Protein AF-A0A0V1LHU6-F1 (afdb_monomer)

Nearest PDB structures (foldseek):
  6i3z-assembly1_B  TM=5.794E-01  e=6.104E+00  Homo sapiens
  6ywy-assembly1_M  TM=3.856E-01  e=6.104E+00  Neurospora crassa

Sequence (88 aa):
MLMKSQSGKYGIKVWVAADVEHRYTYNYHGYAGKIYDHPEKKRQDFELIEDLLKHKLTLTRTLRKNKPWRQRAIRKTLYKCEVCRNDA

pLDDT: mean 76.14, std 18.85, range [34.84, 96.06]

Organism: NCBI:txid6335

Structure (mmCIF, N/CA/C/O backbone):
data_AF-A0A0V1LHU6-F1
#
_entry.id   AF-A0A0V1LHU6-F1
#
loop_
_atom_site.group_PDB
_atom_site.id
_atom_site.type_symbol
_atom_site.label_atom_id
_atom_site.label_alt_id
_atom_site.label_comp_id
_atom_site.label_asym_id
_atom_site.label_entity_id
_atom_site.label_seq_id
_atom_site.pdbx_PDB_ins_code
_atom_site.Cartn_x
_atom_site.Cartn_y
_atom_site.Cartn_z
_atom_site.occupancy
_atom_site.B_iso_or_equiv
_atom_site.auth_seq_id
_atom_site.auth_comp_id
_atom_site.auth_asym_id
_atom_site.auth_atom_id
_atom_site.pdbx_PDB_model_num
ATOM 1 N N . MET A 1 1 ? -8.316 5.326 15.811 1.00 82.94 1 MET A N 1
ATOM 2 C CA . MET A 1 1 ? -7.422 6.392 15.291 1.00 82.94 1 MET A CA 1
ATOM 3 C C . MET A 1 1 ? -8.259 7.468 14.600 1.00 82.94 1 MET A C 1
ATOM 5 O O . MET A 1 1 ? -9.226 7.108 13.941 1.00 82.94 1 MET A O 1
ATOM 9 N N . LEU A 1 2 ? -7.914 8.756 14.751 1.00 88.00 2 LEU A N 1
ATOM 10 C CA . LEU A 1 2 ? -8.576 9.860 14.036 1.00 88.00 2 LEU A CA 1
ATOM 11 C C . LEU A 1 2 ? -8.003 10.014 12.612 1.00 88.00 2 LEU A C 1
ATOM 13 O O . LEU A 1 2 ? -6.794 10.183 12.44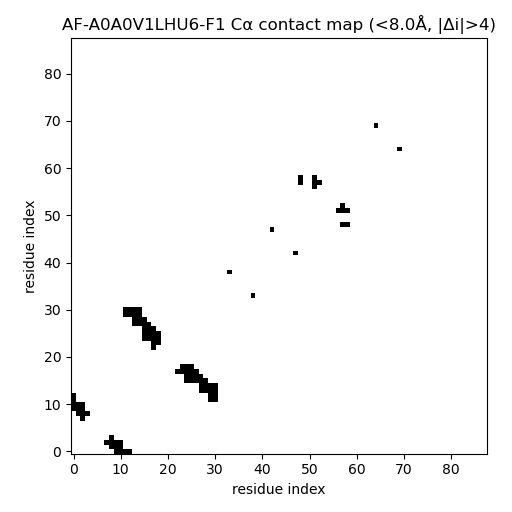6 1.00 88.00 2 LEU A O 1
ATOM 17 N N . MET A 1 3 ? -8.864 10.012 11.596 1.00 92.06 3 MET A N 1
ATOM 18 C CA . MET A 1 3 ? -8.538 10.165 10.175 1.00 92.06 3 MET A CA 1
ATOM 19 C C . MET A 1 3 ? -9.285 11.375 9.600 1.00 92.06 3 MET A C 1
ATOM 21 O O . MET A 1 3 ? -10.463 11.303 9.272 1.00 92.06 3 MET A O 1
ATOM 25 N N . LYS A 1 4 ? -8.589 12.516 9.483 1.00 89.44 4 LYS A N 1
ATOM 26 C CA . LYS A 1 4 ? -9.202 13.824 9.168 1.00 89.44 4 LYS A CA 1
ATOM 27 C C . LYS A 1 4 ? -9.922 13.889 7.815 1.00 89.44 4 LYS A C 1
ATOM 29 O O . LYS A 1 4 ? -10.884 14.635 7.692 1.00 89.44 4 LYS A O 1
ATOM 34 N N . SER A 1 5 ? -9.437 13.158 6.815 1.00 90.31 5 SER A N 1
ATOM 35 C CA . SER A 1 5 ? -9.927 13.226 5.432 1.00 90.31 5 SER A CA 1
ATOM 36 C C . SER A 1 5 ? -10.904 12.108 5.060 1.00 90.31 5 SER A C 1
ATOM 38 O O . SER A 1 5 ? -11.247 11.986 3.889 1.00 90.31 5 SER A O 1
ATOM 40 N N . GLN A 1 6 ? -11.297 11.253 6.007 1.00 88.38 6 GLN A N 1
ATOM 41 C CA . GLN A 1 6 ? -12.226 10.149 5.756 1.00 88.38 6 GLN A CA 1
ATOM 42 C C . GLN A 1 6 ? -13.616 10.477 6.310 1.00 88.38 6 GLN A C 1
ATOM 44 O O . GLN A 1 6 ? -13.734 11.189 7.309 1.00 88.38 6 GLN A O 1
ATOM 49 N N . SER A 1 7 ? -14.663 9.943 5.672 1.00 85.44 7 SER A N 1
ATOM 50 C CA . SER A 1 7 ? -16.054 10.075 6.130 1.00 85.44 7 SER A CA 1
ATOM 51 C C . SER A 1 7 ? -16.235 9.496 7.540 1.00 85.44 7 SER A C 1
ATOM 53 O O . SER A 1 7 ? -16.824 10.138 8.407 1.00 85.44 7 SER A O 1
ATOM 55 N N . GLY A 1 8 ? -15.629 8.335 7.808 1.00 85.56 8 GLY A N 1
ATOM 56 C CA . GLY A 1 8 ? -15.464 7.763 9.144 1.00 85.56 8 GLY A CA 1
ATOM 57 C C . GLY A 1 8 ? -14.246 8.349 9.855 1.00 85.56 8 GLY A C 1
ATOM 58 O O . GLY A 1 8 ? -13.157 7.779 9.806 1.00 85.56 8 GLY A O 1
ATOM 59 N N . LYS A 1 9 ? -14.418 9.498 10.523 1.00 88.94 9 LYS A N 1
ATOM 60 C CA . LYS A 1 9 ? -13.310 10.199 11.203 1.00 88.94 9 LYS A CA 1
ATOM 61 C C . LYS A 1 9 ? -12.631 9.338 12.267 1.00 88.94 9 LYS A C 1
ATOM 63 O O . LYS A 1 9 ? -11.429 9.475 12.466 1.00 88.94 9 LYS A O 1
ATOM 68 N N . TYR A 1 10 ? -13.369 8.462 12.940 1.00 92.25 10 TYR A N 1
ATOM 69 C CA . TYR A 1 10 ? -12.842 7.564 13.962 1.00 92.25 10 TYR A CA 1
ATOM 70 C C . TYR A 1 10 ? -13.001 6.123 13.498 1.00 92.25 10 TYR A C 1
ATOM 72 O O . TYR A 1 10 ? -14.087 5.715 13.101 1.00 92.25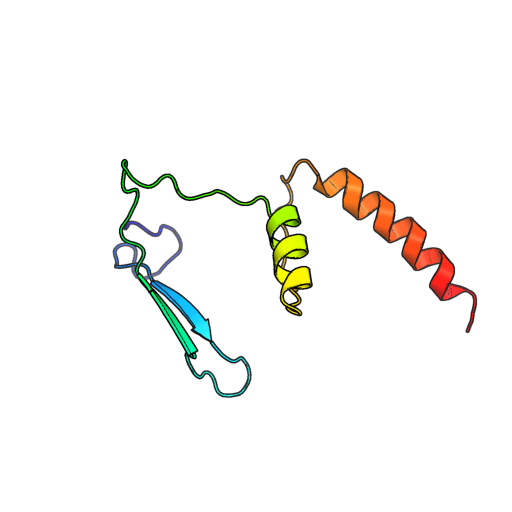 10 TYR A O 1
ATOM 80 N N . GLY A 1 11 ? -11.920 5.352 13.564 1.00 89.88 11 GLY A N 1
ATOM 81 C CA . GLY A 1 11 ? -11.974 3.940 13.211 1.00 89.88 11 GLY A CA 1
ATOM 82 C C . GLY A 1 11 ? -10.689 3.183 13.506 1.00 89.88 11 GLY A C 1
ATOM 83 O O . GLY A 1 11 ? -9.691 3.750 13.977 1.00 89.88 11 GLY A O 1
ATOM 84 N N . ILE A 1 12 ? -10.740 1.887 13.219 1.00 89.81 12 ILE A N 1
ATOM 85 C CA . ILE A 1 12 ? -9.585 0.991 13.208 1.00 89.81 12 ILE A CA 1
ATOM 86 C C . ILE A 1 12 ? -8.933 1.101 11.831 1.00 89.81 12 ILE A C 1
ATOM 88 O O . ILE A 1 12 ? -9.615 1.133 10.809 1.00 89.81 12 ILE A O 1
ATOM 92 N N . LYS A 1 13 ? -7.603 1.191 11.801 1.00 90.19 13 LYS A N 1
ATOM 93 C CA . LYS A 1 13 ? -6.842 1.294 10.558 1.00 90.19 13 LYS A CA 1
ATOM 94 C C . LYS A 1 13 ? -6.206 -0.055 10.235 1.00 90.19 13 LYS A C 1
ATOM 96 O O . LYS A 1 13 ? -5.582 -0.658 11.101 1.00 90.19 13 LYS A O 1
ATOM 101 N N . VAL A 1 14 ? -6.322 -0.481 8.982 1.00 91.69 14 VAL A N 1
ATOM 102 C CA . VAL A 1 14 ? -5.740 -1.727 8.465 1.00 91.69 14 VAL A CA 1
ATOM 103 C C . VAL A 1 14 ? -4.959 -1.407 7.189 1.00 91.69 14 VAL A C 1
ATOM 105 O O . VAL A 1 14 ? -5.416 -0.620 6.359 1.00 91.69 14 VAL A O 1
ATOM 108 N N . TRP A 1 15 ? -3.761 -1.966 7.045 1.00 92.31 15 TRP A N 1
ATOM 109 C CA . TRP A 1 15 ? -3.019 -1.997 5.785 1.00 92.31 15 TRP A CA 1
ATOM 110 C C . TRP A 1 15 ? -3.351 -3.277 5.038 1.00 92.31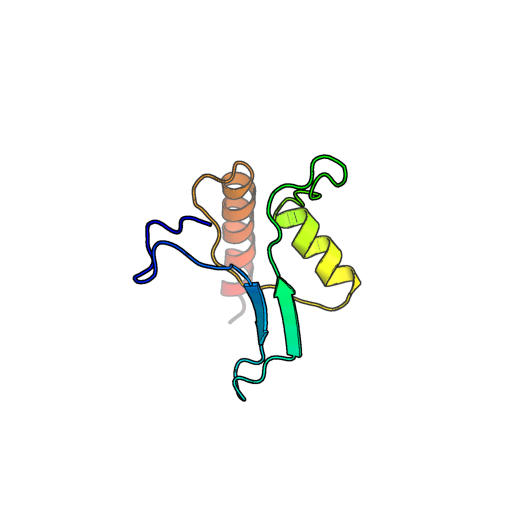 15 TRP A C 1
ATOM 112 O O . TRP A 1 15 ? -3.409 -4.338 5.648 1.00 92.31 15 TRP A O 1
ATOM 122 N N . VAL A 1 16 ? -3.564 -3.180 3.730 1.00 94.62 16 VAL A N 1
ATOM 123 C CA . VAL A 1 16 ? -4.033 -4.294 2.906 1.00 94.62 16 VAL A CA 1
ATOM 124 C C . VAL A 1 16 ? -3.177 -4.382 1.648 1.00 94.62 16 VAL A C 1
ATOM 126 O O . VAL A 1 16 ? -2.901 -3.359 1.020 1.00 94.62 16 VAL A O 1
ATOM 129 N N . ALA A 1 17 ? -2.766 -5.597 1.293 1.00 94.31 17 ALA A N 1
ATOM 130 C CA . ALA A 1 17 ? -2.208 -5.933 -0.009 1.00 94.31 17 ALA A CA 1
ATOM 131 C C . ALA A 1 17 ? -3.283 -6.682 -0.798 1.00 94.31 17 ALA A C 1
ATOM 133 O O . ALA A 1 17 ? -3.722 -7.761 -0.391 1.00 94.31 17 ALA A O 1
ATOM 134 N N . ALA A 1 18 ? -3.719 -6.087 -1.902 1.00 94.88 18 ALA A N 1
ATOM 135 C CA . ALA A 1 18 ? -4.773 -6.628 -2.742 1.00 94.88 18 ALA A CA 1
ATOM 136 C C . ALA A 1 18 ? -4.324 -6.683 -4.199 1.00 94.88 18 ALA A C 1
ATOM 138 O O . ALA A 1 18 ? -3.549 -5.835 -4.649 1.00 94.88 18 ALA A O 1
ATOM 139 N N . ASP A 1 19 ? -4.832 -7.684 -4.905 1.00 96.06 19 ASP A N 1
ATOM 140 C CA . ASP A 1 19 ? -4.712 -7.783 -6.349 1.00 96.06 19 ASP A CA 1
ATOM 141 C C . ASP A 1 19 ? -5.594 -6.733 -7.045 1.00 96.06 19 ASP A C 1
ATOM 143 O O . ASP A 1 19 ? -6.676 -6.377 -6.564 1.00 96.06 19 ASP A O 1
ATOM 147 N N . VAL A 1 20 ? -5.108 -6.226 -8.177 1.00 91.88 20 VAL A N 1
ATOM 148 C CA . VAL A 1 20 ? -5.757 -5.157 -8.942 1.00 91.88 20 VAL A CA 1
ATOM 149 C C . VAL A 1 20 ? -6.929 -5.702 -9.752 1.00 91.88 20 VAL A C 1
ATOM 151 O O . VAL A 1 20 ? -7.985 -5.069 -9.782 1.00 91.88 20 VAL A O 1
ATOM 154 N N . GLU A 1 21 ? -6.759 -6.860 -10.390 1.00 95.12 21 GLU A N 1
ATOM 155 C CA . GLU A 1 21 ? -7.740 -7.403 -11.331 1.00 95.12 21 GLU A CA 1
ATOM 156 C C . GLU A 1 21 ? -8.921 -8.037 -10.594 1.00 95.12 21 GLU A C 1
ATOM 158 O O . GLU A 1 21 ? -10.074 -7.647 -10.789 1.00 95.12 21 GLU A O 1
ATOM 163 N N 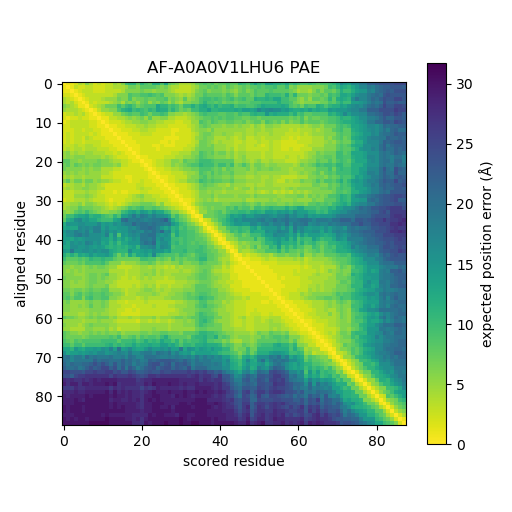. HIS A 1 22 ? -8.637 -8.951 -9.666 1.00 92.75 22 HIS A N 1
ATOM 164 C CA . HIS A 1 22 ? -9.678 -9.716 -8.984 1.00 92.75 22 HIS A CA 1
ATOM 165 C C . HIS A 1 22 ? -10.190 -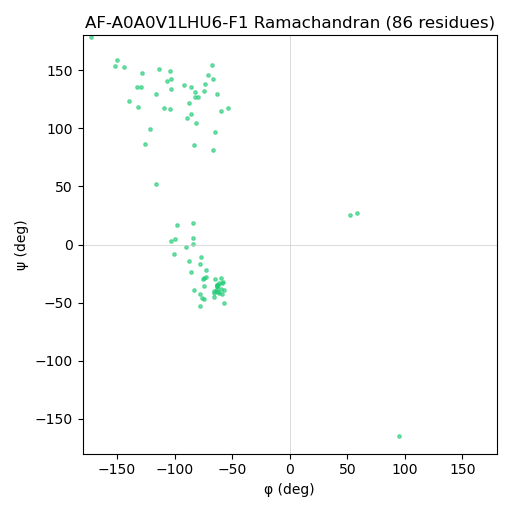9.053 -7.702 1.00 92.75 22 HIS A C 1
ATOM 167 O O . HIS A 1 22 ? -11.089 -9.587 -7.051 1.00 92.75 22 HIS A O 1
ATOM 173 N N . ARG A 1 23 ? -9.624 -7.899 -7.309 1.00 91.50 23 ARG A N 1
ATOM 174 C CA . ARG A 1 23 ? -9.899 -7.212 -6.027 1.00 91.50 23 ARG A CA 1
ATOM 175 C C . ARG A 1 23 ? -9.742 -8.137 -4.816 1.00 91.50 23 ARG A C 1
ATOM 177 O O . ARG A 1 23 ? -10.348 -7.923 -3.765 1.00 91.50 23 ARG A O 1
ATOM 184 N N . TYR A 1 24 ? -8.931 -9.177 -4.971 1.00 95.25 24 TYR A N 1
ATOM 185 C CA . TYR A 1 24 ? -8.724 -10.180 -3.948 1.00 95.25 24 TYR A CA 1
ATOM 186 C C . TYR A 1 24 ? -7.698 -9.679 -2.936 1.00 95.25 24 TYR A C 1
ATOM 188 O O . TYR A 1 24 ? -6.624 -9.205 -3.302 1.00 95.25 24 TYR A O 1
ATOM 196 N N . THR A 1 25 ? -8.021 -9.784 -1.649 1.00 95.69 25 THR A N 1
ATOM 197 C CA . THR A 1 25 ? -7.101 -9.394 -0.579 1.00 95.69 25 THR A CA 1
ATOM 198 C C . THR A 1 25 ? -6.181 -10.560 -0.248 1.00 95.69 25 THR A C 1
ATOM 200 O O . THR A 1 25 ? -6.627 -11.565 0.296 1.00 95.69 25 THR A O 1
ATOM 203 N N . TYR A 1 26 ? -4.891 -10.414 -0.550 1.00 93.12 26 TYR A N 1
ATOM 204 C CA . TYR A 1 26 ? -3.897 -11.453 -0.286 1.00 93.12 26 TYR A CA 1
ATOM 205 C C . TYR A 1 26 ? -3.398 -11.416 1.161 1.00 93.12 26 TYR A C 1
ATOM 207 O O . TYR A 1 26 ? -3.166 -12.453 1.774 1.00 93.12 26 TYR A O 1
ATOM 215 N N . ASN A 1 27 ? -3.203 -10.214 1.710 1.00 95.31 27 ASN A N 1
ATOM 216 C CA . ASN A 1 27 ? -2.669 -10.047 3.058 1.00 95.31 27 ASN A CA 1
ATOM 217 C C . ASN A 1 27 ? -3.172 -8.747 3.698 1.00 95.31 27 ASN A C 1
ATOM 219 O O . ASN A 1 27 ? -3.475 -7.774 3.002 1.00 95.31 27 ASN A O 1
ATOM 223 N N . TYR A 1 28 ? -3.225 -8.712 5.027 1.00 94.75 28 TYR A N 1
ATOM 224 C CA . TYR A 1 28 ? -3.611 -7.538 5.797 1.00 94.75 28 TYR A CA 1
ATOM 225 C C . TYR A 1 28 ? -2.814 -7.430 7.101 1.00 94.75 28 TYR A C 1
ATOM 227 O O . TYR A 1 28 ? -2.367 -8.418 7.676 1.00 94.75 28 TYR A O 1
ATOM 235 N N . HIS A 1 29 ? -2.649 -6.205 7.592 1.00 90.69 29 HIS A N 1
ATOM 236 C CA . HIS A 1 29 ? -1.995 -5.923 8.864 1.00 90.69 29 HIS A CA 1
ATOM 237 C C . HIS A 1 29 ? -2.736 -4.812 9.612 1.00 90.69 29 HIS A C 1
ATOM 239 O O . HIS A 1 29 ? -2.923 -3.710 9.089 1.00 90.69 29 HIS A O 1
ATOM 245 N N . GLY A 1 30 ? -3.173 -5.097 10.839 1.00 89.69 30 GLY A N 1
ATOM 246 C CA . GLY A 1 30 ? -3.851 -4.123 11.693 1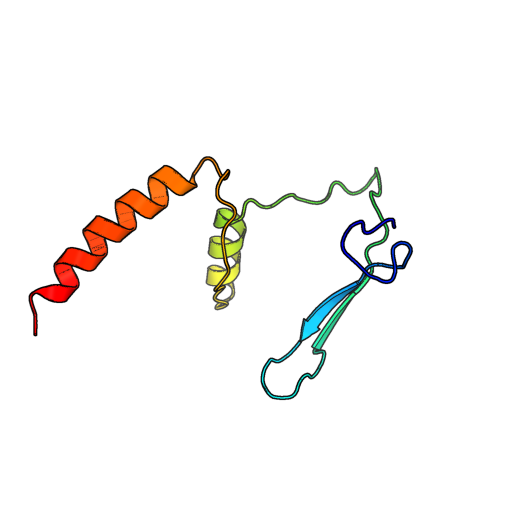.00 89.69 30 GLY A CA 1
ATOM 247 C C . GLY A 1 30 ? -2.872 -3.100 12.265 1.00 89.69 30 GLY A C 1
ATOM 248 O O . GLY A 1 30 ? -1.834 -3.463 12.809 1.00 89.69 30 GLY A O 1
ATOM 249 N N . TYR A 1 31 ? -3.201 -1.812 12.176 1.00 86.94 31 TYR A N 1
ATOM 250 C CA . TYR A 1 31 ? -2.403 -0.764 12.804 1.00 86.94 31 TYR A CA 1
ATOM 251 C C . TYR A 1 31 ? -2.764 -0.645 14.289 1.00 86.94 31 TYR A C 1
ATOM 253 O O . TYR A 1 31 ? -3.801 -0.078 14.640 1.00 86.94 31 TYR A O 1
ATOM 261 N N . ALA A 1 32 ? -1.883 -1.150 15.154 1.00 85.88 32 ALA A N 1
ATOM 262 C CA . ALA A 1 32 ? -2.069 -1.163 16.607 1.00 85.88 32 ALA A CA 1
ATOM 263 C C . ALA A 1 32 ? -1.658 0.148 17.316 1.00 85.88 32 ALA A C 1
ATOM 265 O O . ALA A 1 32 ? -1.786 0.261 18.531 1.00 85.88 32 ALA A O 1
ATOM 266 N N . GLY A 1 33 ? -1.187 1.160 16.579 1.00 83.31 33 GLY A N 1
ATOM 267 C CA . GLY A 1 33 ? -0.657 2.398 17.157 1.00 83.31 33 GLY A CA 1
ATOM 268 C C . GLY A 1 33 ? 0.862 2.370 17.314 1.00 83.31 33 GLY A C 1
ATOM 269 O O . GLY A 1 33 ? 1.547 1.557 16.702 1.00 83.31 33 GLY A O 1
ATOM 270 N N . LYS A 1 34 ? 1.405 3.303 18.100 1.00 77.00 34 LYS A N 1
ATOM 271 C CA . LYS A 1 34 ? 2.837 3.322 18.418 1.00 77.00 34 LYS A CA 1
ATOM 272 C C . LYS A 1 34 ? 3.072 2.482 19.665 1.00 77.00 34 LYS A C 1
ATOM 274 O O . LYS A 1 34 ? 2.688 2.897 20.753 1.00 77.00 34 LYS A O 1
ATOM 279 N N . ILE A 1 35 ? 3.699 1.327 19.491 1.00 72.62 35 ILE A N 1
ATOM 280 C CA . ILE A 1 35 ? 4.181 0.504 20.599 1.00 72.62 35 ILE A CA 1
ATOM 281 C C . ILE A 1 35 ? 5.589 1.007 20.934 1.00 72.62 35 ILE A C 1
ATOM 283 O O . ILE A 1 35 ? 6.445 1.051 20.051 1.00 72.62 35 ILE A O 1
ATOM 287 N N . TYR A 1 36 ? 5.820 1.444 22.174 1.00 58.28 36 TYR A N 1
ATOM 288 C CA . TYR A 1 36 ? 7.097 2.052 22.576 1.00 58.28 36 TYR A CA 1
ATOM 289 C C . TYR A 1 36 ? 8.279 1.068 22.500 1.00 58.28 36 TYR A C 1
ATOM 291 O O . TYR A 1 36 ? 9.381 1.490 22.165 1.00 58.28 36 TYR A O 1
ATOM 299 N N . ASP A 1 37 ? 8.031 -0.230 22.702 1.00 65.69 37 ASP A N 1
ATOM 300 C CA . ASP A 1 37 ? 9.061 -1.283 22.663 1.00 65.69 37 ASP A CA 1
ATOM 301 C C . ASP A 1 37 ? 9.496 -1.709 21.253 1.00 65.69 37 ASP A C 1
ATOM 303 O O . ASP A 1 37 ? 10.558 -2.307 21.077 1.00 65.69 37 ASP A O 1
ATOM 307 N N . HIS A 1 38 ? 8.717 -1.381 20.219 1.00 61.84 38 HIS A N 1
ATOM 308 C CA . HIS A 1 38 ? 9.036 -1.739 18.838 1.00 61.84 38 HIS A CA 1
ATOM 309 C C . HIS A 1 38 ? 9.046 -0.495 17.953 1.00 61.84 38 HIS A C 1
ATOM 311 O O . HIS A 1 38 ? 8.033 -0.172 17.323 1.00 61.84 38 HIS A O 1
ATOM 317 N N . PRO A 1 39 ? 10.182 0.223 17.870 1.00 60.69 39 PRO A N 1
ATOM 318 C CA . PRO A 1 39 ? 10.292 1.349 16.961 1.00 60.69 39 PRO A CA 1
ATOM 319 C C . PRO A 1 39 ? 10.067 0.863 15.527 1.00 60.69 39 PRO A C 1
ATOM 321 O O . PRO A 1 39 ? 10.856 0.091 14.979 1.00 60.69 39 PRO A O 1
ATOM 324 N N . GLU A 1 40 ? 8.981 1.326 14.902 1.00 63.25 40 GLU A N 1
ATOM 325 C CA . GLU A 1 40 ? 8.740 1.102 13.479 1.00 63.25 40 GLU A CA 1
ATOM 326 C C . GLU A 1 40 ? 9.973 1.572 12.698 1.00 63.25 40 GLU A C 1
ATOM 328 O O . GLU A 1 40 ? 10.324 2.759 12.711 1.00 63.25 40 GLU A O 1
ATOM 333 N N . LYS A 1 41 ? 10.633 0.647 11.993 1.00 65.88 41 LYS A N 1
ATOM 334 C CA . LYS A 1 41 ? 11.735 0.994 11.099 1.00 65.88 41 LYS A CA 1
ATOM 335 C C . LYS A 1 41 ? 11.165 1.840 9.965 1.00 65.88 41 LYS A C 1
ATOM 337 O O . LYS A 1 41 ? 10.636 1.314 8.986 1.00 65.88 41 LYS A O 1
ATOM 342 N N . LYS A 1 42 ? 11.267 3.164 10.091 1.00 64.94 42 LYS A N 1
ATOM 343 C CA . LYS A 1 42 ? 10.940 4.112 9.022 1.00 64.94 42 LYS A CA 1
ATOM 344 C C . LYS A 1 42 ? 11.950 3.950 7.888 1.00 64.94 42 LYS A C 1
ATOM 346 O O . LYS A 1 42 ? 12.901 4.720 7.798 1.00 64.94 42 LYS A O 1
ATOM 351 N N . ARG A 1 43 ? 11.749 2.951 7.028 1.00 65.69 43 ARG A N 1
ATOM 352 C CA . ARG A 1 43 ? 12.531 2.813 5.796 1.00 65.69 43 ARG A CA 1
ATOM 353 C C . ARG A 1 43 ? 12.254 4.020 4.914 1.00 65.69 43 ARG A C 1
ATOM 355 O O . ARG A 1 43 ? 11.093 4.388 4.695 1.00 65.69 43 ARG A O 1
ATOM 362 N N . GLN A 1 44 ? 13.313 4.662 4.438 1.00 70.62 44 GLN A N 1
ATOM 363 C CA . GLN A 1 44 ? 13.148 5.727 3.458 1.00 70.62 44 GLN A CA 1
ATOM 364 C C . GLN A 1 44 ? 12.632 5.131 2.142 1.00 70.62 44 GLN A C 1
ATOM 366 O O . GLN A 1 44 ? 12.831 3.953 1.852 1.00 70.62 44 GLN A O 1
ATOM 371 N N . ASP A 1 45 ? 11.938 5.938 1.334 1.00 73.88 45 ASP A N 1
ATOM 372 C CA . ASP A 1 45 ? 11.263 5.432 0.130 1.00 73.88 45 ASP A CA 1
ATOM 373 C C . ASP A 1 45 ? 12.233 4.749 -0.853 1.00 73.88 45 ASP A C 1
ATOM 375 O O . ASP A 1 45 ? 11.825 3.810 -1.530 1.00 73.88 45 ASP A O 1
ATOM 379 N N . PHE A 1 46 ? 13.489 5.207 -0.913 1.00 75.94 46 PHE A N 1
ATOM 380 C CA . PHE A 1 46 ? 14.540 4.633 -1.763 1.00 75.94 46 PHE A CA 1
ATOM 381 C C . PHE A 1 46 ? 15.070 3.298 -1.236 1.00 75.94 46 PHE A C 1
ATOM 383 O O . PHE A 1 46 ? 15.114 2.338 -1.995 1.00 75.94 46 PHE A O 1
ATOM 390 N N . GLU A 1 47 ? 15.371 3.206 0.060 1.00 82.62 47 GLU A N 1
ATOM 391 C CA . GLU A 1 47 ? 15.808 1.952 0.698 1.00 82.62 47 GLU A CA 1
ATOM 392 C C . GLU A 1 47 ? 14.770 0.841 0.511 1.00 82.62 47 GLU 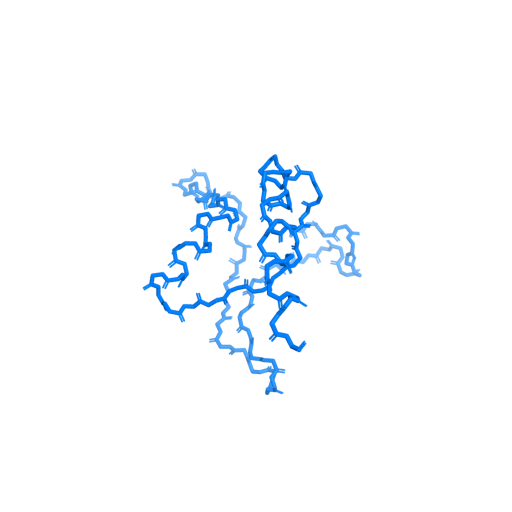A C 1
ATOM 394 O O . GLU A 1 47 ? 15.110 -0.305 0.236 1.00 82.62 47 GLU A O 1
ATOM 399 N N . LEU A 1 48 ? 13.480 1.192 0.599 1.00 85.00 48 LEU A N 1
ATOM 400 C CA . LEU A 1 48 ? 12.404 0.238 0.346 1.00 85.00 48 LEU A CA 1
ATOM 401 C C . LEU A 1 48 ? 12.438 -0.295 -1.093 1.00 85.00 48 LEU A C 1
ATOM 403 O O . LEU A 1 48 ? 12.201 -1.479 -1.297 1.00 85.00 48 LEU A O 1
ATOM 407 N N . ILE A 1 49 ? 12.707 0.558 -2.086 1.00 85.06 49 ILE A N 1
ATOM 408 C CA . ILE A 1 49 ? 12.768 0.131 -3.491 1.00 85.06 49 ILE A CA 1
ATOM 409 C C . ILE A 1 49 ? 13.945 -0.825 -3.699 1.00 85.06 49 ILE A C 1
ATOM 411 O O . ILE A 1 49 ? 13.769 -1.871 -4.313 1.00 85.06 49 ILE A O 1
ATOM 415 N N . GLU A 1 50 ? 15.119 -0.503 -3.155 1.00 86.31 50 GLU A N 1
ATOM 416 C CA . GLU A 1 50 ? 16.300 -1.368 -3.256 1.00 86.31 50 GLU A CA 1
ATOM 417 C C . GLU A 1 50 ? 16.074 -2.731 -2.593 1.00 86.31 50 GLU A C 1
ATOM 419 O O . GLU A 1 50 ? 16.428 -3.762 -3.163 1.00 86.31 50 GLU A O 1
ATOM 424 N N . ASP A 1 51 ? 15.436 -2.756 -1.423 1.00 89.94 51 ASP A N 1
ATOM 425 C CA . ASP A 1 51 ? 15.097 -4.008 -0.750 1.00 89.94 51 ASP A CA 1
ATOM 426 C C . ASP A 1 51 ? 14.064 -4.829 -1.533 1.00 89.94 51 ASP A C 1
ATOM 428 O O . ASP A 1 51 ? 14.211 -6.043 -1.642 1.00 89.94 51 ASP A O 1
ATOM 432 N N . LEU A 1 52 ? 13.049 -4.194 -2.126 1.00 90.06 52 LEU A N 1
ATOM 433 C CA . LEU A 1 52 ? 12.061 -4.894 -2.954 1.00 90.06 52 LEU A CA 1
ATOM 434 C C . LEU A 1 52 ? 12.698 -5.520 -4.200 1.00 90.06 52 LEU A C 1
ATOM 436 O O . LEU A 1 52 ? 12.372 -6.657 -4.543 1.00 90.06 52 LEU A O 1
ATOM 440 N N . LEU A 1 53 ? 13.657 -4.830 -4.825 1.00 91.62 53 LEU A N 1
ATOM 441 C CA . LEU A 1 53 ? 14.370 -5.346 -5.993 1.00 91.62 53 LEU A CA 1
ATOM 442 C C . LEU A 1 53 ? 15.174 -6.614 -5.670 1.00 91.62 53 LEU A C 1
ATOM 444 O O . LEU A 1 53 ? 15.188 -7.537 -6.485 1.00 91.62 53 LEU A O 1
ATOM 448 N N . LYS A 1 54 ? 15.760 -6.725 -4.466 1.00 94.12 54 LYS A N 1
ATOM 449 C CA . LYS A 1 54 ? 16.414 -7.969 -4.001 1.00 94.12 54 LYS A CA 1
ATOM 450 C C . LYS A 1 54 ? 15.441 -9.151 -3.954 1.00 94.12 54 LYS A C 1
ATOM 452 O O . LYS A 1 54 ? 15.847 -10.292 -4.153 1.00 94.12 54 LYS A O 1
ATOM 457 N N . HIS A 1 55 ? 14.158 -8.874 -3.733 1.00 93.44 55 HIS A N 1
ATOM 458 C CA . HIS A 1 55 ? 13.081 -9.861 -3.691 1.00 93.44 55 HIS A CA 1
ATOM 459 C C . HIS A 1 55 ? 12.291 -9.966 -5.007 1.00 93.44 55 HIS A C 1
ATOM 461 O O . HIS A 1 55 ? 11.199 -10.528 -5.007 1.00 93.44 55 HIS A O 1
ATOM 467 N N . LYS A 1 56 ? 12.829 -9.461 -6.131 1.00 95.06 56 LYS A N 1
ATOM 468 C CA . LYS A 1 56 ? 12.181 -9.482 -7.462 1.00 95.06 56 LYS A CA 1
ATOM 469 C C . LYS A 1 56 ? 10.820 -8.771 -7.501 1.00 95.06 56 LYS A C 1
ATOM 471 O O . LYS A 1 56 ? 9.972 -9.092 -8.329 1.00 95.06 56 LYS A O 1
ATOM 476 N N . LEU A 1 57 ? 10.617 -7.792 -6.621 1.00 93.19 57 LEU A N 1
ATOM 477 C CA . LEU A 1 57 ? 9.423 -6.956 -6.588 1.00 93.19 57 LEU A CA 1
ATOM 478 C C . LEU A 1 57 ? 9.744 -5.553 -7.108 1.00 93.19 57 LEU A C 1
ATOM 480 O O . LEU A 1 57 ? 10.784 -4.972 -6.797 1.00 93.19 57 LEU A O 1
ATOM 484 N N . THR A 1 58 ? 8.814 -4.986 -7.870 1.00 91.12 58 THR A N 1
ATOM 485 C CA . THR A 1 58 ? 8.884 -3.609 -8.376 1.00 91.12 58 THR A CA 1
ATOM 486 C C . THR A 1 58 ? 7.793 -2.751 -7.749 1.00 91.12 58 THR A C 1
ATOM 488 O O . THR A 1 58 ? 6.718 -3.248 -7.420 1.00 91.12 58 THR A O 1
ATOM 491 N N . LEU A 1 59 ? 8.041 -1.447 -7.603 1.00 88.44 59 LEU A N 1
ATOM 492 C CA . LEU A 1 59 ? 7.093 -0.519 -6.990 1.00 88.44 59 LEU A CA 1
ATOM 493 C C . LEU A 1 59 ? 6.911 0.740 -7.839 1.00 88.44 59 LEU A C 1
ATOM 495 O O . LEU A 1 59 ? 7.837 1.540 -7.975 1.00 88.44 59 LEU A O 1
ATOM 499 N N . THR A 1 60 ? 5.684 0.965 -8.303 1.00 88.44 60 THR A N 1
ATOM 500 C CA . THR A 1 60 ? 5.275 2.193 -8.996 1.00 88.44 60 THR A CA 1
ATOM 501 C C . THR A 1 60 ? 4.350 2.993 -8.081 1.00 88.44 60 THR A C 1
ATOM 503 O O . THR A 1 60 ? 3.291 2.514 -7.688 1.00 88.44 60 THR A O 1
ATOM 506 N N . ARG A 1 61 ? 4.755 4.211 -7.692 1.00 83.62 61 ARG A N 1
ATOM 507 C CA . ARG A 1 61 ? 3.970 5.089 -6.801 1.00 83.62 61 ARG A CA 1
ATOM 508 C C . ARG A 1 61 ? 4.211 6.566 -7.076 1.00 83.62 61 ARG A C 1
ATOM 510 O O . ARG A 1 61 ? 5.273 6.965 -7.547 1.00 83.62 61 ARG A O 1
ATOM 517 N N . THR A 1 62 ? 3.266 7.402 -6.661 1.00 85.56 62 THR A N 1
ATOM 518 C CA . THR A 1 62 ? 3.467 8.853 -6.584 1.00 85.56 62 THR A CA 1
ATOM 519 C C . THR A 1 62 ? 4.364 9.221 -5.398 1.00 85.56 62 THR A C 1
ATOM 521 O O . THR A 1 62 ? 4.178 8.708 -4.293 1.00 85.56 62 THR A O 1
ATOM 524 N N . LEU A 1 63 ? 5.295 10.160 -5.590 1.00 82.19 63 LEU A N 1
ATOM 525 C CA . LEU A 1 63 ? 6.166 10.673 -4.525 1.00 82.19 63 LEU A CA 1
ATOM 526 C C . LEU A 1 63 ? 5.713 12.055 -4.036 1.00 82.19 63 LEU A C 1
ATOM 528 O O . LEU A 1 63 ? 5.328 12.919 -4.824 1.00 82.19 63 LEU A O 1
ATOM 532 N N . ARG A 1 64 ? 5.821 12.301 -2.722 1.00 80.50 64 ARG A N 1
ATOM 533 C CA . ARG A 1 64 ? 5.549 13.627 -2.138 1.00 80.50 64 ARG A CA 1
ATOM 534 C C . ARG A 1 64 ? 6.591 14.650 -2.592 1.00 80.50 64 ARG A C 1
ATOM 536 O O . ARG A 1 64 ? 7.781 14.349 -2.655 1.00 80.50 64 ARG A O 1
ATOM 543 N N . LYS A 1 65 ? 6.149 15.890 -2.826 1.00 78.50 65 LYS A N 1
ATOM 544 C CA . LYS A 1 65 ? 7.011 16.965 -3.343 1.00 78.50 65 LYS A CA 1
ATOM 545 C C . LYS A 1 65 ? 8.159 17.340 -2.395 1.00 78.50 65 LYS A C 1
ATOM 547 O O . LYS A 1 65 ? 9.257 17.591 -2.876 1.00 78.50 65 LYS A O 1
ATOM 552 N N . ASN A 1 66 ? 7.932 17.286 -1.082 1.00 80.69 66 ASN A N 1
ATOM 553 C CA . ASN A 1 66 ? 8.867 17.772 -0.055 1.00 80.69 66 ASN A CA 1
ATOM 554 C C . ASN A 1 66 ? 9.957 16.758 0.344 1.00 80.69 66 ASN A C 1
ATOM 556 O O . ASN A 1 66 ? 10.527 16.860 1.427 1.00 80.69 66 ASN A O 1
ATOM 560 N N . LYS A 1 67 ? 10.227 15.733 -0.472 1.00 72.75 67 LYS A N 1
ATOM 561 C CA . LYS A 1 67 ? 11.277 14.754 -0.159 1.00 72.75 67 LYS A CA 1
ATOM 562 C C . LYS A 1 67 ? 12.658 15.321 -0.526 1.00 72.75 67 LYS A C 1
ATOM 564 O O . LYS A 1 67 ? 12.838 15.707 -1.681 1.00 72.75 67 LYS A O 1
ATOM 569 N N . PRO A 1 68 ? 13.640 15.330 0.394 1.00 71.44 68 PRO A N 1
ATOM 570 C CA . PRO A 1 68 ? 14.917 16.022 0.185 1.00 71.44 68 PRO A CA 1
ATOM 571 C C . PRO A 1 68 ? 15.729 15.453 -0.991 1.00 71.44 68 PRO A C 1
ATOM 573 O O . PRO A 1 68 ? 16.328 16.197 -1.759 1.00 71.44 68 PRO A O 1
ATOM 576 N N . TRP A 1 69 ? 15.670 14.142 -1.227 1.00 66.81 69 TRP A N 1
ATOM 577 C CA . TRP A 1 69 ? 16.358 13.480 -2.345 1.00 66.81 69 TRP A CA 1
ATOM 578 C C . TRP A 1 69 ? 15.672 13.655 -3.715 1.00 66.81 69 TRP A C 1
ATOM 580 O O . TRP A 1 69 ? 16.261 13.328 -4.748 1.00 66.81 69 TRP A O 1
ATOM 590 N N . ARG A 1 70 ? 14.436 14.178 -3.764 1.00 64.69 70 ARG A N 1
ATOM 591 C CA . ARG A 1 70 ? 13.639 14.301 -5.000 1.00 64.69 70 ARG A CA 1
ATOM 592 C C . ARG A 1 70 ? 14.334 15.159 -6.057 1.00 64.69 70 ARG A C 1
ATOM 594 O O . ARG A 1 70 ? 14.289 14.821 -7.236 1.00 64.69 70 ARG A O 1
ATOM 601 N N . GLN A 1 71 ? 15.007 16.231 -5.638 1.00 58.81 71 GLN A N 1
ATOM 602 C CA . GLN A 1 71 ? 15.725 17.127 -6.551 1.00 58.81 71 GLN A CA 1
ATOM 603 C C . GLN A 1 71 ? 16.878 16.409 -7.272 1.00 58.81 71 GLN A C 1
ATOM 605 O O . GLN A 1 71 ? 17.112 16.646 -8.455 1.00 58.81 71 GLN A O 1
ATOM 610 N N . ARG A 1 72 ? 17.556 15.477 -6.587 1.00 57.41 72 ARG A N 1
ATOM 611 C CA . ARG A 1 72 ? 18.686 14.712 -7.136 1.00 57.41 72 ARG A CA 1
ATOM 612 C C . ARG A 1 72 ? 18.235 13.638 -8.131 1.00 57.41 72 ARG A C 1
ATOM 614 O O . ARG A 1 72 ? 18.924 13.405 -9.120 1.00 57.41 72 ARG A O 1
ATOM 621 N N . ALA A 1 73 ? 17.082 13.012 -7.885 1.00 59.00 73 ALA A N 1
ATOM 622 C CA . ALA A 1 73 ? 16.528 11.966 -8.745 1.00 59.00 73 ALA A CA 1
ATOM 623 C C . ALA A 1 73 ? 15.897 12.527 -10.031 1.00 59.00 73 ALA A C 1
ATOM 625 O O . ALA A 1 73 ? 16.217 12.042 -11.110 1.00 59.00 73 ALA A O 1
ATOM 626 N N . ILE A 1 74 ? 15.076 13.586 -9.933 1.00 58.81 74 ILE A N 1
ATOM 627 C CA . ILE A 1 74 ? 14.393 14.176 -11.102 1.00 58.81 74 ILE A CA 1
ATOM 628 C C . ILE A 1 74 ? 15.398 14.765 -12.096 1.00 58.81 74 ILE A C 1
ATOM 630 O O . ILE A 1 74 ? 15.232 14.556 -13.296 1.00 58.81 74 ILE A O 1
ATOM 634 N N . ARG A 1 75 ? 16.468 15.421 -11.609 1.00 48.19 75 ARG A N 1
ATOM 635 C CA . ARG A 1 75 ? 17.556 15.895 -12.477 1.00 48.19 75 ARG A CA 1
ATOM 636 C C . ARG A 1 75 ? 18.156 14.727 -13.271 1.00 48.19 75 ARG A C 1
ATOM 638 O O . ARG A 1 75 ? 18.179 14.793 -14.487 1.00 48.19 75 ARG A O 1
ATOM 645 N N . LYS A 1 76 ? 18.519 13.610 -12.625 1.00 46.84 76 LYS A N 1
ATOM 646 C CA . LYS A 1 76 ? 19.130 12.446 -13.303 1.00 46.84 76 LYS A CA 1
ATOM 647 C C . LYS A 1 76 ? 18.241 11.763 -14.356 1.00 46.84 76 LYS A C 1
ATOM 649 O O . LYS A 1 76 ? 18.770 11.293 -15.357 1.00 46.84 76 LYS A O 1
ATOM 654 N N . THR A 1 77 ? 16.922 11.699 -14.160 1.00 44.91 77 THR A N 1
ATOM 655 C CA . THR A 1 77 ? 16.002 11.079 -15.138 1.00 44.91 77 THR A CA 1
ATOM 656 C C . THR A 1 77 ? 15.786 11.904 -16.405 1.00 44.91 77 THR A C 1
ATOM 658 O O . THR A 1 77 ? 15.542 11.306 -17.448 1.00 44.91 77 THR A O 1
ATOM 661 N N . LEU A 1 78 ? 15.914 13.236 -16.354 1.00 37.53 78 LEU A N 1
ATOM 662 C CA . LEU A 1 78 ? 15.840 14.066 -17.565 1.00 37.53 78 LEU A CA 1
ATOM 663 C C . LEU A 1 78 ? 17.020 13.777 -18.506 1.00 37.53 78 LEU A C 1
ATOM 665 O O . LEU A 1 78 ? 16.802 13.553 -19.689 1.00 37.53 78 LEU A O 1
ATOM 669 N N . TYR A 1 79 ? 18.235 13.611 -17.972 1.00 36.28 79 TYR A N 1
ATOM 670 C CA . TYR A 1 79 ? 19.415 13.312 -18.799 1.00 36.28 79 TYR A CA 1
ATOM 671 C C . TYR A 1 79 ? 19.448 11.877 -19.353 1.00 36.28 79 TYR A C 1
ATOM 673 O O . TYR A 1 79 ? 20.124 11.618 -20.341 1.00 36.28 79 TYR A O 1
ATOM 681 N N . LYS A 1 80 ? 18.738 10.919 -18.734 1.00 34.84 80 LYS A N 1
ATOM 682 C CA . LYS A 1 80 ? 18.701 9.527 -19.227 1.00 34.84 80 LYS A CA 1
ATOM 683 C C . LYS A 1 80 ? 17.625 9.306 -20.297 1.00 34.84 80 LYS A C 1
ATOM 685 O O . LYS A 1 80 ? 17.756 8.388 -21.096 1.00 34.84 80 LYS A O 1
ATOM 690 N N . CYS A 1 81 ? 16.582 10.140 -20.323 1.00 39.44 81 CYS A N 1
ATOM 691 C CA . CYS A 1 81 ? 15.497 10.039 -21.302 1.00 39.44 81 CYS A CA 1
ATOM 692 C C . CYS A 1 81 ? 15.779 10.798 -22.613 1.00 39.44 81 CYS A C 1
ATOM 694 O O . CYS A 1 81 ? 15.092 10.555 -23.601 1.00 39.44 81 CYS A O 1
ATOM 696 N N . GLU A 1 82 ? 16.776 11.687 -22.651 1.00 38.28 82 GLU A N 1
ATOM 697 C CA . GLU A 1 82 ? 17.179 12.363 -23.895 1.00 38.28 82 GLU A CA 1
ATOM 698 C C . GLU A 1 82 ? 17.961 11.440 -24.842 1.00 38.28 82 GLU A C 1
ATOM 700 O O . GLU A 1 82 ? 17.837 11.574 -26.054 1.00 38.28 82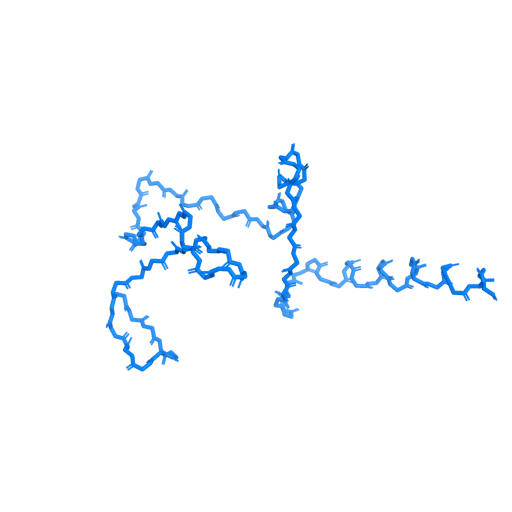 GLU A O 1
ATOM 705 N N . VAL A 1 83 ? 18.686 10.442 -24.322 1.00 44.09 83 VAL A N 1
ATOM 706 C CA . VAL A 1 83 ? 19.479 9.517 -25.156 1.00 44.09 83 VAL A CA 1
ATOM 707 C C . VAL A 1 83 ? 18.598 8.488 -25.880 1.00 44.09 83 VAL A C 1
ATOM 709 O O . VAL A 1 83 ? 18.912 8.095 -26.992 1.00 44.09 83 VAL A O 1
ATOM 712 N N . CYS A 1 84 ? 17.447 8.105 -25.317 1.00 40.62 84 CYS A N 1
ATOM 713 C CA . CYS A 1 84 ? 16.535 7.135 -25.945 1.00 40.62 84 CYS A CA 1
ATOM 714 C C . CYS A 1 84 ? 15.572 7.745 -26.982 1.00 40.62 84 CYS A C 1
ATOM 716 O O . CYS A 1 84 ? 14.673 7.047 -27.442 1.00 40.62 84 CYS A O 1
ATOM 718 N N . ARG A 1 85 ? 15.696 9.040 -27.313 1.00 40.09 85 ARG A N 1
ATOM 719 C CA . ARG A 1 85 ? 14.846 9.703 -28.321 1.00 40.09 85 ARG A CA 1
ATOM 720 C C . ARG A 1 85 ? 15.497 9.878 -29.693 1.00 40.09 85 ARG A C 1
ATOM 722 O O . ARG A 1 85 ? 14.784 10.271 -30.605 1.00 40.09 85 ARG A O 1
ATOM 729 N N . ASN A 1 86 ? 16.791 9.590 -29.841 1.00 39.84 86 ASN A N 1
ATOM 730 C CA . ASN A 1 86 ? 17.515 9.817 -31.099 1.00 39.84 86 ASN A CA 1
ATOM 731 C C . ASN A 1 86 ? 17.773 8.547 -31.929 1.00 39.84 86 ASN A C 1
ATOM 733 O O . ASN A 1 86 ? 18.382 8.658 -32.985 1.00 39.84 86 ASN A O 1
ATOM 737 N N . ASP A 1 87 ? 17.279 7.382 -31.500 1.00 41.16 87 ASP A N 1
ATOM 738 C CA . ASP A 1 87 ? 17.418 6.112 -32.232 1.00 41.16 87 ASP A CA 1
ATOM 739 C C . ASP A 1 87 ? 16.046 5.568 -32.685 1.00 41.16 87 ASP A C 1
ATOM 741 O O . ASP A 1 87 ? 15.680 4.429 -32.381 1.00 41.16 87 ASP A O 1
ATOM 745 N N . ALA A 1 88 ? 15.259 6.406 -33.366 1.00 37.59 88 ALA A N 1
ATOM 746 C CA . ALA A 1 88 ? 14.038 6.019 -34.077 1.00 37.59 88 ALA A CA 1
ATOM 747 C C . ALA A 1 88 ? 13.999 6.677 -35.459 1.00 37.59 88 ALA A C 1
ATOM 749 O O . ALA A 1 88 ? 14.325 7.884 -35.533 1.00 37.59 88 ALA A O 1
#

Secondary structure (DSSP, 8-state):
-B-TTSSSSB---EEEEE-SSS--EEEEEE-----TTS------HHHHHHHHHHTT-----PPPTT-TTHHHHHHHHHHHHTGGGS--

Mean predicted aligned error: 11.24 Å

Foldseek 3Di:
DADPPDPCRDDWDKDFDADDPVRHTPDMDTDPDDDPVDPDPPDDPVNVQVVCVVVVHHDDDDDDPPDPCPVVVVVVVVVVVVVVPPPD

Solvent-accessible surface area (backbone atoms only — not comparable to full-atom values): 5956 Å² total; per-residue (Å²): 89,83,37,93,92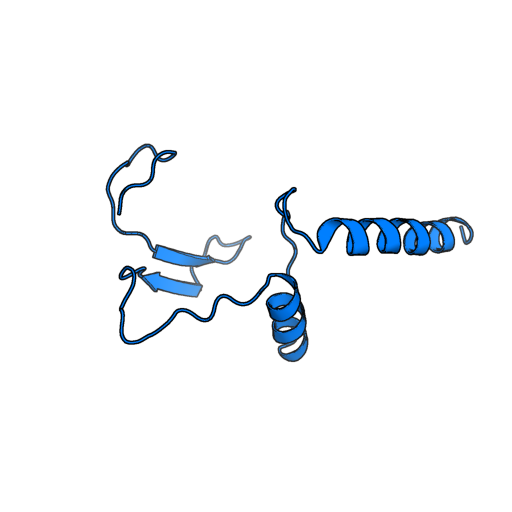,45,94,65,38,66,45,86,53,69,49,74,46,61,46,84,87,80,66,44,74,79,47,74,47,74,61,88,68,88,54,86,91,56,76,77,80,80,68,50,78,64,60,48,51,58,55,32,48,78,70,78,42,85,86,90,78,90,78,72,86,90,44,85,65,50,67,65,51,57,57,55,53,55,69,60,55,60,68,74,67,74,84,120

Radius of gyration: 18.49 Å; Cα contacts (8 Å, |Δi|>4): 50; chains: 1; bounding box: 36×29×57 Å